Protein AF-A0A6A6WYE4-F1 (afdb_monomer_lite)

Secondary structure (DSSP, 8-state):
-TTTT--HHHHHHT-TTS-HHHHHHHHHHHHH-----HHHHHHHHHHHHHH-TT-HHHHHHHHTS-HHHHHHHHHHHTS---

pLDDT: mean 83.08, std 10.1, range [39.81, 93.38]

InterPro domains:
  IPR001005 SANT/Myb domain [PF00249] (36-74)
  IPR001005 SANT/Myb domain [PS50090] (1-31)
  IPR001005 SANT/Myb domain [cd00167] (6-29)
  IPR001005 SANT/Myb domain [cd00167] (35-78)
  IPR009057 Homedomain-like superfamily [SSF46689] (6-59)
  IPR017930 Myb domain [PS51294] (1-35)

Structure (mmCIF, N/CA/C/O backbone):
data_AF-A0A6A6WYE4-F1
#
_entry.id   AF-A0A6A6WYE4-F1
#
loop_
_atom_site.group_PDB
_atom_site.id
_atom_site.type_symbol
_atom_site.label_atom_id
_atom_site.label_alt_id
_atom_site.label_comp_id
_atom_site.label_asym_id
_atom_site.label_entity_id
_atom_site.label_seq_id
_atom_site.pdbx_PDB_ins_code
_atom_site.Cartn_x
_atom_site.Cartn_y
_atom_site.Cartn_z
_atom_site.occupancy
_atom_site.B_iso_or_equiv
_atom_site.auth_seq_id
_atom_site.auth_comp_id
_atom_site.auth_asym_id
_atom_site.auth_atom_id
_atom_site.pdbx_PDB_model_num
ATOM 1 N N . MET A 1 1 ? 3.052 -10.858 -12.111 1.00 59.88 1 MET A N 1
ATOM 2 C CA . MET A 1 1 ? 4.312 -11.207 -12.813 1.00 59.88 1 MET A CA 1
ATOM 3 C C . MET A 1 1 ? 5.401 -11.645 -11.843 1.00 59.88 1 MET A C 1
ATOM 5 O O . MET A 1 1 ? 5.837 -12.779 -11.971 1.00 59.88 1 MET A O 1
ATOM 9 N N . ARG A 1 2 ? 5.775 -10.839 -10.836 1.00 62.56 2 ARG A N 1
ATOM 10 C CA . ARG A 1 2 ? 6.660 -11.306 -9.748 1.00 62.56 2 ARG A CA 1
ATOM 11 C C . ARG A 1 2 ? 5.962 -12.234 -8.743 1.00 62.56 2 ARG A C 1
ATOM 13 O O . ARG A 1 2 ? 6.542 -13.221 -8.319 1.00 62.56 2 ARG A O 1
ATOM 20 N N . ASP A 1 3 ? 4.700 -11.949 -8.424 1.00 60.03 3 ASP A N 1
ATOM 21 C CA . ASP A 1 3 ? 3.881 -12.767 -7.508 1.00 60.03 3 ASP A CA 1
ATOM 22 C C . ASP A 1 3 ? 3.628 -14.197 -8.033 1.00 60.03 3 ASP A C 1
ATOM 24 O O . ASP A 1 3 ? 3.347 -15.111 -7.274 1.00 60.03 3 ASP A O 1
ATOM 28 N N . ALA A 1 4 ? 3.820 -14.408 -9.341 1.00 69.94 4 ALA A N 1
ATOM 29 C CA . ALA A 1 4 ? 3.744 -15.713 -9.998 1.00 69.94 4 ALA A CA 1
ATOM 30 C C . ALA A 1 4 ? 5.056 -16.528 -9.901 1.00 69.94 4 ALA A C 1
ATOM 32 O O . ALA A 1 4 ? 5.198 -17.531 -10.590 1.00 69.94 4 ALA A O 1
ATOM 33 N N . GLY A 1 5 ? 6.037 -16.082 -9.10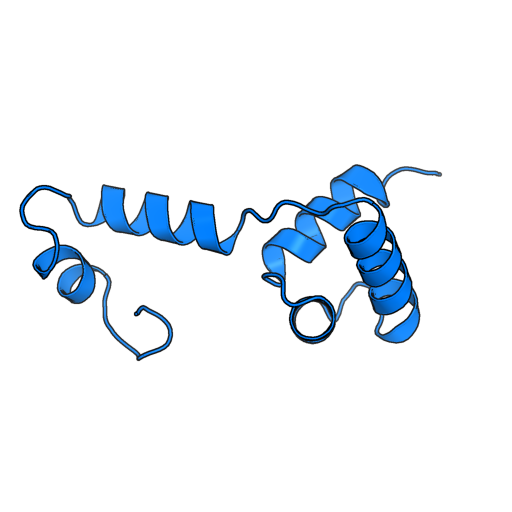4 1.00 74.69 5 GLY A N 1
ATOM 34 C CA . GLY A 1 5 ? 7.307 -16.787 -8.886 1.00 74.69 5 GLY A CA 1
ATOM 35 C C . GLY A 1 5 ? 8.407 -16.515 -9.918 1.00 74.69 5 GLY A C 1
ATOM 36 O O . GLY A 1 5 ? 9.474 -17.115 -9.836 1.00 74.69 5 GLY A O 1
ATOM 37 N N . ASN A 1 6 ? 8.195 -15.601 -10.871 1.00 81.56 6 ASN A N 1
ATOM 38 C CA . ASN A 1 6 ? 9.205 -15.290 -11.886 1.00 81.56 6 ASN A CA 1
ATOM 39 C C . ASN A 1 6 ? 10.343 -14.424 -11.323 1.00 81.56 6 ASN A C 1
ATOM 41 O O . ASN A 1 6 ? 10.110 -13.393 -10.682 1.00 81.56 6 ASN A O 1
ATOM 45 N N . SER A 1 7 ? 11.579 -14.813 -11.638 1.00 82.31 7 SER A N 1
ATOM 46 C CA . SER A 1 7 ? 12.786 -14.027 -11.369 1.00 82.31 7 SER A CA 1
ATOM 47 C C . SER A 1 7 ? 12.809 -12.729 -12.179 1.00 82.31 7 SER A C 1
ATOM 49 O O . SER A 1 7 ? 12.238 -12.646 -13.265 1.00 82.31 7 SER A O 1
ATOM 51 N N . TRP A 1 8 ? 13.526 -11.713 -11.689 1.00 79.62 8 TRP A N 1
ATOM 52 C CA . TRP A 1 8 ? 13.671 -10.432 -12.395 1.00 79.62 8 TRP A CA 1
ATOM 53 C C . TRP A 1 8 ? 14.259 -10.591 -13.798 1.00 79.62 8 TRP A C 1
ATOM 55 O O . TRP A 1 8 ? 13.785 -9.934 -14.721 1.00 79.62 8 TRP A O 1
ATOM 65 N N . SER A 1 9 ? 15.209 -11.511 -13.969 1.00 82.12 9 SER A N 1
ATOM 66 C CA . SER A 1 9 ? 15.785 -11.857 -15.269 1.00 82.12 9 SER A CA 1
ATOM 67 C C . SER A 1 9 ? 14.746 -12.399 -16.251 1.00 82.12 9 SER A C 1
ATOM 69 O O . SER A 1 9 ? 14.758 -12.020 -17.416 1.00 82.12 9 SER A O 1
ATOM 71 N N . GLU A 1 10 ? 13.799 -13.223 -15.792 1.00 85.06 10 GLU A N 1
ATOM 72 C CA . GLU A 1 10 ? 12.718 -13.752 -16.638 1.00 85.06 10 GLU A CA 1
ATOM 73 C C . GLU A 1 10 ? 11.737 -12.651 -17.048 1.00 85.06 10 GLU A C 1
ATOM 75 O O . GLU A 1 10 ? 11.345 -12.557 -18.207 1.00 85.06 10 GLU A O 1
ATOM 80 N N . ILE A 1 11 ? 11.391 -11.761 -16.114 1.00 83.00 11 ILE A N 1
ATOM 81 C CA . ILE A 1 11 ? 10.506 -10.625 -16.398 1.00 83.00 11 ILE A CA 1
ATOM 82 C C . ILE A 1 11 ? 11.199 -9.632 -17.341 1.00 83.00 11 ILE A C 1
ATOM 84 O O . ILE A 1 11 ? 10.555 -9.068 -18.212 1.00 83.00 11 ILE A O 1
ATOM 88 N N . ALA A 1 12 ? 12.509 -9.415 -17.220 1.00 85.19 12 ALA A N 1
ATOM 89 C CA . ALA A 1 12 ? 13.232 -8.504 -18.104 1.00 85.19 12 ALA A CA 1
ATOM 90 C C . ALA A 1 12 ? 13.349 -9.027 -19.544 1.00 85.19 12 ALA A C 1
ATOM 92 O O . ALA A 1 12 ? 13.337 -8.226 -20.476 1.00 85.19 12 ALA A O 1
ATOM 93 N N . LYS A 1 13 ? 13.386 -10.352 -19.746 1.00 85.81 13 LYS A N 1
ATOM 94 C CA . LYS A 1 13 ? 13.408 -10.966 -21.087 1.00 85.81 13 LYS A CA 1
ATOM 95 C C . LYS A 1 13 ? 12.181 -10.617 -21.931 1.00 85.81 13 LYS A C 1
ATOM 97 O O . LYS A 1 13 ? 12.286 -10.597 -23.153 1.00 85.81 13 LYS A O 1
ATOM 102 N N . THR A 1 14 ? 11.038 -10.307 -21.315 1.00 85.12 14 THR A N 1
ATOM 103 C CA . THR A 1 14 ? 9.835 -9.886 -22.053 1.00 85.12 14 THR A CA 1
ATOM 104 C C . THR A 1 14 ? 9.896 -8.424 -22.512 1.00 85.12 14 THR A C 1
ATOM 106 O O . THR A 1 14 ? 9.080 -8.004 -23.330 1.00 85.12 14 THR A O 1
ATOM 109 N N . PHE A 1 15 ? 10.881 -7.652 -22.039 1.00 83.06 15 PHE A N 1
ATOM 110 C CA . PHE A 1 15 ? 11.090 -6.248 -22.387 1.00 83.06 15 PHE A CA 1
ATOM 111 C C . PHE A 1 15 ? 12.492 -6.043 -22.989 1.00 83.06 15 PHE A C 1
ATOM 113 O O . PHE A 1 15 ? 13.376 -5.521 -22.311 1.00 83.06 15 PHE A O 1
ATOM 120 N N . PRO A 1 16 ? 12.717 -6.365 -24.278 1.00 80.69 16 PRO A N 1
ATOM 121 C CA . PRO A 1 16 ? 14.050 -6.339 -24.899 1.00 80.69 16 PRO A CA 1
ATOM 122 C C . PRO A 1 16 ? 14.720 -4.951 -24.924 1.00 80.69 16 PRO A C 1
ATOM 124 O O . PRO A 1 16 ? 15.922 -4.846 -25.133 1.00 80.69 16 PRO A O 1
ATOM 127 N N . GLN A 1 17 ? 13.954 -3.881 -24.693 1.00 84.50 17 GLN A N 1
ATOM 128 C CA . GLN A 1 17 ? 14.433 -2.493 -24.638 1.00 84.50 17 GLN A CA 1
ATOM 129 C C . GLN A 1 17 ? 14.667 -1.988 -23.201 1.00 84.50 17 GLN A C 1
ATOM 131 O O . GLN A 1 17 ? 14.997 -0.819 -22.991 1.00 84.50 17 GLN A O 1
ATOM 136 N N . ARG A 1 18 ? 14.427 -2.822 -22.182 1.00 79.44 18 ARG A N 1
ATOM 137 C CA . ARG A 1 18 ? 14.539 -2.458 -20.766 1.00 79.44 18 ARG A CA 1
ATOM 138 C C . ARG A 1 18 ? 15.554 -3.366 -20.083 1.00 79.44 18 ARG A C 1
ATOM 140 O O . ARG A 1 18 ? 15.618 -4.560 -20.334 1.00 79.44 18 ARG A O 1
ATOM 147 N N . THR A 1 19 ? 16.339 -2.797 -19.177 1.00 85.75 19 THR A N 1
ATOM 148 C CA . THR A 1 19 ? 17.269 -3.568 -18.346 1.00 85.75 19 THR A CA 1
ATOM 149 C C . THR A 1 19 ? 16.558 -4.133 -17.117 1.00 85.75 19 THR A C 1
ATOM 151 O O . THR A 1 19 ? 15.570 -3.562 -16.648 1.00 85.75 19 THR A O 1
ATOM 154 N N . GLU A 1 20 ? 17.101 -5.205 -16.532 1.00 83.81 20 GLU A N 1
ATOM 155 C CA . GLU A 1 20 ? 16.602 -5.793 -15.276 1.00 83.81 20 GLU A CA 1
ATOM 156 C C . GLU A 1 20 ? 16.423 -4.743 -14.169 1.00 83.81 20 GLU A C 1
ATOM 158 O O . GLU A 1 20 ? 15.400 -4.707 -13.483 1.00 83.81 20 GLU A O 1
ATOM 163 N N . GLY A 1 21 ? 17.386 -3.825 -14.041 1.00 83.62 21 GLY A N 1
ATOM 164 C CA . GLY A 1 21 ? 17.319 -2.722 -13.084 1.00 83.62 21 GLY A CA 1
ATOM 165 C C . GLY A 1 21 ? 16.170 -1.747 -13.360 1.00 83.62 21 GLY A C 1
ATOM 166 O O . GLY A 1 21 ? 15.506 -1.303 -12.423 1.00 83.62 21 GLY A O 1
ATOM 167 N N . SER A 1 22 ? 15.891 -1.442 -14.633 1.00 85.38 22 SER A N 1
ATOM 168 C CA . SER A 1 22 ? 14.781 -0.566 -15.028 1.00 85.38 22 SER A CA 1
ATOM 169 C C . SER A 1 22 ? 13.423 -1.214 -14.743 1.00 85.38 22 SER A C 1
ATOM 171 O O . SER A 1 22 ? 12.562 -0.574 -14.138 1.00 85.38 22 SER A O 1
ATOM 173 N N . VAL A 1 23 ? 13.266 -2.498 -15.081 1.00 85.06 23 VAL A N 1
ATOM 174 C CA . VAL A 1 23 ? 12.053 -3.288 -14.802 1.00 85.06 23 VAL A CA 1
ATOM 175 C C . VAL A 1 23 ? 11.813 -3.403 -13.298 1.00 85.06 23 VAL A C 1
ATOM 177 O O . VAL A 1 23 ? 10.706 -3.149 -12.827 1.00 85.06 23 VAL A O 1
ATOM 180 N N . LYS A 1 24 ? 12.862 -3.694 -12.520 1.00 83.06 24 LYS A N 1
ATOM 181 C CA . LYS A 1 24 ? 12.798 -3.755 -11.056 1.00 83.06 24 LYS A CA 1
ATOM 182 C C . LYS A 1 24 ? 12.382 -2.414 -10.456 1.00 83.06 24 LYS A C 1
ATOM 184 O O . LYS A 1 24 ? 11.478 -2.376 -9.625 1.00 83.06 24 LYS A O 1
ATOM 189 N N . LYS A 1 25 ? 13.001 -1.309 -10.885 1.00 81.81 25 LYS A N 1
ATOM 190 C CA . LYS A 1 25 ? 12.665 0.040 -10.404 1.00 81.81 25 LYS A CA 1
ATOM 191 C C . LYS A 1 25 ? 11.218 0.406 -10.728 1.00 81.81 25 LYS A C 1
ATOM 193 O O . LYS A 1 25 ? 10.532 0.929 -9.858 1.00 81.81 25 LYS A O 1
ATOM 198 N N . HIS A 1 26 ? 10.756 0.109 -11.941 1.00 82.56 26 HIS A N 1
ATOM 199 C CA . HIS A 1 26 ? 9.379 0.365 -12.355 1.00 82.56 26 HIS A CA 1
ATOM 200 C C . HIS A 1 26 ? 8.383 -0.456 -11.527 1.00 82.56 26 HIS A C 1
ATOM 202 O O . HIS A 1 26 ? 7.501 0.118 -10.902 1.00 82.56 26 HIS A O 1
ATOM 208 N N . TRP A 1 27 ? 8.601 -1.767 -11.399 1.00 79.00 27 TRP A N 1
ATOM 209 C CA . TRP A 1 27 ? 7.737 -2.643 -10.605 1.00 79.00 27 TRP A CA 1
ATOM 210 C C . TRP A 1 27 ? 7.671 -2.240 -9.130 1.00 79.00 27 TRP A C 1
ATOM 212 O O . TRP A 1 27 ? 6.599 -2.239 -8.538 1.00 79.00 27 TRP A O 1
ATOM 222 N N . TYR A 1 28 ? 8.802 -1.887 -8.513 1.00 74.19 28 TYR A N 1
ATOM 223 C CA . TYR A 1 28 ? 8.801 -1.409 -7.1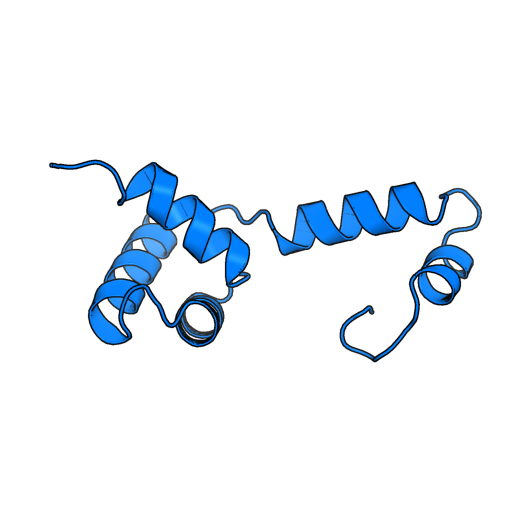30 1.00 74.19 28 TYR A CA 1
ATOM 224 C C . TYR A 1 28 ? 8.149 -0.040 -6.977 1.00 74.19 28 TYR A C 1
ATOM 226 O O . TYR A 1 28 ? 7.515 0.190 -5.955 1.00 74.19 28 TYR A O 1
ATOM 234 N N . LYS A 1 29 ? 8.279 0.853 -7.966 1.00 72.50 29 LYS A N 1
ATOM 235 C CA . LYS A 1 29 ? 7.560 2.129 -7.966 1.00 72.50 29 LYS A CA 1
ATOM 236 C C . LYS A 1 29 ? 6.053 1.871 -7.943 1.00 72.50 29 LYS A C 1
ATOM 238 O O . LYS A 1 29 ? 5.386 2.371 -7.055 1.00 72.50 29 LYS A O 1
ATOM 243 N N . ASP A 1 30 ? 5.552 1.030 -8.841 1.00 69.31 30 ASP A N 1
ATOM 244 C CA . ASP A 1 30 ? 4.126 0.697 -8.928 1.00 69.31 30 ASP A CA 1
ATOM 245 C C . ASP A 1 30 ? 3.623 -0.174 -7.757 1.00 69.31 30 ASP A C 1
ATOM 247 O O . ASP A 1 30 ? 2.464 -0.088 -7.374 1.00 69.31 30 ASP A O 1
ATOM 251 N N . MET A 1 31 ? 4.486 -0.977 -7.121 1.00 70.44 31 MET A N 1
ATOM 252 C CA . MET A 1 31 ? 4.122 -1.733 -5.910 1.00 70.44 31 MET A CA 1
ATOM 253 C C . MET A 1 31 ? 4.208 -0.929 -4.609 1.00 70.44 31 MET A C 1
ATOM 255 O O . MET A 1 31 ? 3.606 -1.332 -3.616 1.00 70.44 31 MET A O 1
ATOM 259 N N . HIS A 1 32 ? 5.006 0.135 -4.548 1.00 71.12 32 HIS A N 1
ATOM 260 C CA . HIS A 1 32 ? 5.184 0.934 -3.330 1.00 71.12 32 HIS A CA 1
ATOM 261 C C . HIS A 1 32 ? 4.461 2.275 -3.378 1.00 71.12 32 HIS A C 1
ATOM 263 O O . HIS A 1 32 ? 4.311 2.906 -2.336 1.00 71.12 32 HIS A O 1
ATOM 269 N N . TYR A 1 33 ? 4.001 2.692 -4.554 1.00 72.31 33 TYR A N 1
ATOM 270 C CA . TYR A 1 33 ? 3.210 3.892 -4.735 1.00 72.31 33 TYR A CA 1
ATOM 271 C C . TYR A 1 33 ? 1.754 3.519 -4.987 1.00 72.31 33 TYR A C 1
ATOM 273 O O . TYR A 1 33 ? 1.449 2.672 -5.822 1.00 72.31 33 TYR A O 1
ATOM 281 N N . ALA A 1 34 ? 0.858 4.171 -4.264 1.00 79.88 34 ALA A N 1
ATOM 282 C CA . ALA A 1 34 ? -0.551 4.193 -4.587 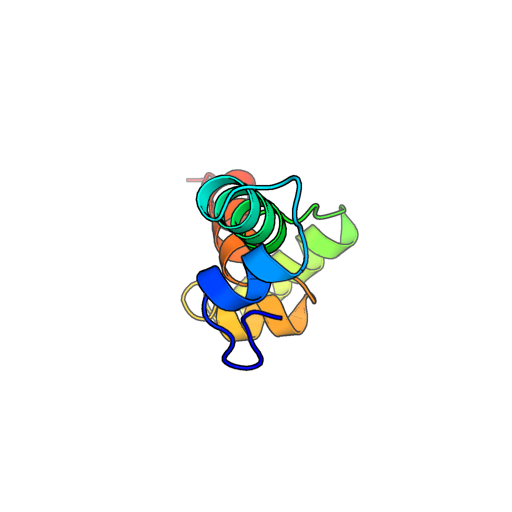1.00 79.88 34 ALA A CA 1
ATOM 283 C C . ALA A 1 34 ? -1.075 5.589 -4.290 1.00 79.88 34 ALA A C 1
ATOM 285 O O . ALA A 1 34 ? -0.746 6.169 -3.256 1.00 79.88 34 ALA A O 1
ATOM 286 N N . GLU A 1 35 ? -1.895 6.104 -5.194 1.00 82.69 35 GLU A N 1
ATOM 287 C CA . GLU A 1 35 ? -2.689 7.293 -4.927 1.00 82.69 35 GLU A CA 1
ATOM 288 C C . GLU A 1 35 ? -3.873 6.888 -4.047 1.00 82.69 35 GLU A C 1
ATOM 290 O O . GLU A 1 35 ? -4.494 5.840 -4.271 1.00 82.69 35 GLU A O 1
ATOM 295 N N . PHE A 1 36 ? -4.138 7.698 -3.025 1.00 85.00 36 PHE A N 1
ATOM 296 C CA . PHE A 1 36 ? -5.283 7.560 -2.135 1.00 85.00 36 PHE A CA 1
ATOM 297 C C . PHE A 1 36 ? -6.159 8.793 -2.336 1.00 85.00 36 PHE A C 1
ATOM 299 O O . PHE A 1 36 ? -5.736 9.906 -2.019 1.00 85.00 36 PHE A O 1
ATOM 306 N N . GLY A 1 37 ? -7.362 8.601 -2.871 1.00 87.06 37 GLY A N 1
ATOM 307 C CA . GLY A 1 37 ? -8.397 9.627 -2.840 1.00 87.06 37 GLY A CA 1
ATOM 308 C C . GLY A 1 37 ? -8.892 9.891 -1.415 1.00 87.06 37 GLY A C 1
ATOM 309 O O . GLY A 1 37 ? -8.567 9.161 -0.476 1.00 87.06 37 GLY A O 1
ATOM 310 N N . GLU A 1 38 ? -9.719 10.922 -1.248 1.00 82.94 38 GLU A N 1
ATOM 311 C CA . GLU A 1 38 ? -10.279 11.294 0.060 1.00 82.94 38 GLU A CA 1
ATOM 312 C C . GLU A 1 38 ? -11.048 10.133 0.715 1.00 82.94 38 GLU A C 1
ATOM 314 O O . GLU A 1 38 ? -10.801 9.814 1.880 1.00 82.94 38 GLU A O 1
ATOM 319 N N . ASP A 1 39 ? -11.892 9.429 -0.045 1.00 87.31 39 ASP A N 1
ATOM 320 C CA . ASP A 1 39 ? -12.647 8.262 0.438 1.00 87.31 39 ASP A CA 1
ATOM 321 C C . ASP A 1 39 ? -11.724 7.092 0.835 1.00 87.31 39 ASP A C 1
ATOM 323 O O . ASP A 1 39 ? -11.844 6.505 1.912 1.00 87.31 39 ASP A O 1
ATOM 327 N N . GLU A 1 40 ? -10.703 6.825 0.018 1.00 89.19 40 GLU A N 1
ATOM 328 C CA . GLU A 1 40 ? -9.724 5.761 0.263 1.00 89.19 40 GLU A CA 1
ATOM 329 C C . GLU A 1 40 ? -8.835 6.065 1.475 1.00 89.19 40 GLU A C 1
ATOM 331 O O . GLU A 1 40 ? -8.450 5.156 2.212 1.00 89.19 40 GLU A O 1
ATOM 336 N N . SER A 1 41 ? -8.528 7.342 1.720 1.00 89.81 41 SER A N 1
ATOM 337 C CA . SER A 1 41 ? -7.789 7.782 2.904 1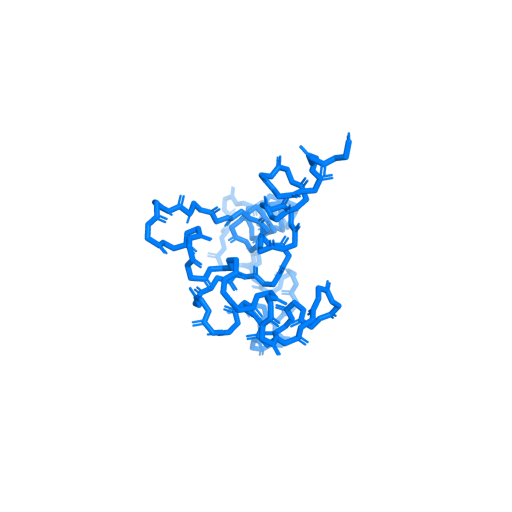.00 89.81 41 SER A CA 1
ATOM 338 C C . SER A 1 41 ? -8.596 7.551 4.188 1.00 89.81 41 SER A C 1
ATOM 340 O O . SER A 1 41 ? -8.051 7.070 5.187 1.00 89.81 41 SER A O 1
ATOM 342 N N . ALA A 1 42 ? -9.911 7.797 4.150 1.00 91.44 42 ALA A N 1
ATOM 343 C CA . ALA A 1 42 ? -10.813 7.517 5.259 1.00 91.44 42 ALA A CA 1
ATOM 344 C C . ALA A 1 42 ? -10.951 6.005 5.496 1.00 91.44 42 ALA A C 1
ATOM 346 O O . ALA A 1 42 ? -10.862 5.552 6.641 1.00 91.44 42 ALA A O 1
ATOM 347 N N . ALA A 1 43 ? -11.081 5.217 4.423 1.00 92.69 43 ALA A N 1
ATOM 348 C CA . ALA A 1 43 ? -11.101 3.757 4.490 1.00 92.69 43 ALA A CA 1
ATOM 349 C C . ALA A 1 43 ? -9.793 3.190 5.067 1.00 92.69 43 ALA A C 1
ATOM 351 O O . ALA A 1 43 ? -9.826 2.285 5.904 1.00 92.69 43 ALA A O 1
ATOM 352 N N . LEU A 1 44 ? -8.642 3.754 4.685 1.00 92.25 44 LEU A N 1
ATOM 353 C CA . LEU A 1 44 ? -7.339 3.390 5.235 1.00 92.25 44 LEU A CA 1
ATOM 354 C C . LEU A 1 44 ? -7.257 3.695 6.731 1.00 92.25 44 LEU A C 1
ATOM 356 O O . LEU A 1 44 ? -6.849 2.829 7.503 1.00 92.25 44 LEU A O 1
ATOM 360 N N . LEU A 1 45 ? -7.688 4.880 7.164 1.00 91.50 45 LEU A N 1
ATOM 361 C CA . LEU A 1 45 ? -7.714 5.237 8.582 1.00 91.50 45 LEU A CA 1
ATOM 362 C C . LEU A 1 45 ? -8.644 4.317 9.390 1.00 91.50 45 LEU A C 1
ATOM 364 O O . LEU A 1 45 ? -8.284 3.894 10.489 1.00 91.50 45 LEU A O 1
ATOM 368 N N . ALA A 1 46 ? -9.821 3.987 8.854 1.00 92.69 46 ALA A N 1
ATOM 369 C CA . ALA A 1 46 ? -10.752 3.050 9.478 1.00 92.69 46 ALA A CA 1
ATOM 370 C C . ALA A 1 46 ? -10.142 1.644 9.594 1.00 92.69 46 ALA A C 1
ATOM 372 O O . ALA A 1 46 ? -10.176 1.045 10.667 1.00 92.69 46 ALA A O 1
ATOM 373 N N . ALA A 1 47 ? -9.499 1.153 8.532 1.00 93.38 47 ALA A N 1
ATOM 374 C CA . 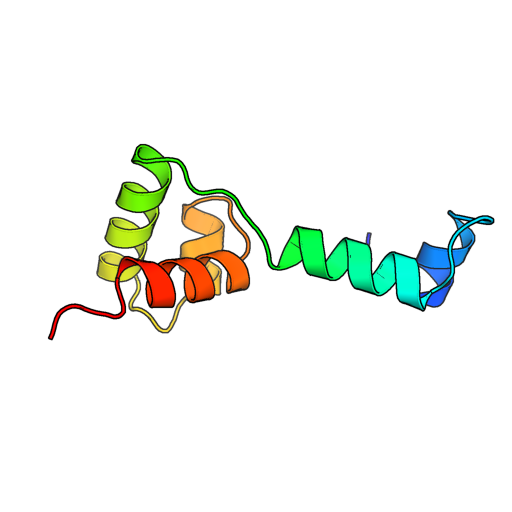ALA A 1 47 ? -8.823 -0.140 8.535 1.00 93.38 47 ALA A CA 1
ATOM 375 C C . ALA A 1 47 ? -7.638 -0.181 9.517 1.00 93.38 47 ALA A C 1
ATOM 377 O O . ALA A 1 47 ? -7.452 -1.184 10.202 1.00 93.38 47 ALA A O 1
ATOM 378 N N . ILE A 1 48 ? -6.860 0.901 9.635 1.00 91.81 48 ILE A N 1
ATOM 379 C CA . ILE A 1 48 ? -5.779 1.012 10.629 1.00 91.81 48 ILE A CA 1
ATOM 380 C C . ILE A 1 48 ? -6.336 0.928 12.054 1.00 91.81 48 ILE A C 1
ATOM 382 O O . ILE A 1 48 ? -5.761 0.230 12.888 1.00 91.81 48 ILE A O 1
ATOM 386 N N . LYS A 1 49 ? -7.461 1.602 12.330 1.00 89.94 49 LYS A N 1
ATOM 387 C CA . LYS A 1 49 ? -8.141 1.546 13.635 1.00 89.94 49 LYS A CA 1
ATOM 388 C C . LYS A 1 49 ? -8.723 0.161 13.942 1.00 89.94 49 LYS A C 1
ATOM 390 O O . LYS A 1 49 ? -8.744 -0.226 15.103 1.00 89.94 49 LYS A O 1
ATOM 395 N N . GLU A 1 50 ? -9.184 -0.570 12.927 1.00 92.00 50 GLU A N 1
ATOM 396 C CA . GLU A 1 50 ? -9.780 -1.908 13.074 1.00 92.00 50 GLU A CA 1
ATOM 397 C C . GLU A 1 50 ? -8.729 -3.014 13.271 1.00 92.00 50 GLU A C 1
ATOM 399 O O . GLU A 1 50 ? -8.897 -3.881 14.128 1.00 92.00 50 GLU A O 1
ATOM 404 N N . TYR A 1 51 ? -7.645 -3.007 12.486 1.00 87.25 51 TYR A N 1
ATOM 405 C CA . TYR A 1 51 ? -6.687 -4.121 12.437 1.00 87.25 51 TYR A CA 1
ATOM 406 C C . TYR A 1 51 ? -5.372 -3.883 13.181 1.00 87.25 51 TYR A C 1
ATOM 408 O O . TYR A 1 51 ? -4.636 -4.857 13.350 1.00 87.25 51 TYR A O 1
ATOM 416 N N . ASP A 1 52 ? -5.117 -2.663 13.663 1.00 83.50 52 ASP A N 1
ATOM 417 C CA . ASP A 1 52 ? -3.856 -2.194 14.258 1.00 83.50 52 ASP A CA 1
ATOM 418 C C . ASP A 1 52 ? -2.786 -1.822 13.209 1.00 83.50 52 ASP A C 1
ATOM 420 O O . ASP A 1 52 ? -2.643 -2.463 12.161 1.00 83.50 52 ASP A O 1
ATOM 424 N N . SER A 1 53 ? -1.996 -0.778 13.486 1.00 78.94 53 SER A N 1
ATOM 425 C CA . SER A 1 53 ? -1.013 -0.190 12.555 1.00 78.94 53 SER A CA 1
ATOM 426 C C . SER A 1 53 ? 0.212 -1.078 12.293 1.00 78.94 53 SER A C 1
ATOM 428 O O . SER A 1 53 ? 1.152 -0.671 11.616 1.00 78.94 53 SER A O 1
ATOM 430 N N . ASN A 1 54 ? 0.213 -2.314 12.789 1.00 86.25 54 ASN A N 1
ATOM 431 C CA . ASN A 1 54 ? 1.193 -3.349 12.464 1.00 86.25 54 ASN A CA 1
ATOM 432 C C . ASN A 1 54 ? 0.671 -4.384 11.440 1.00 86.25 54 ASN A C 1
ATOM 434 O O . ASN A 1 54 ? 1.466 -5.166 10.912 1.00 86.25 54 ASN A O 1
ATOM 438 N N . LYS A 1 55 ? -0.624 -4.366 11.073 1.00 92.69 55 LYS A N 1
ATOM 439 C CA . LYS A 1 55 ? -1.240 -5.331 10.135 1.00 92.69 55 LYS A CA 1
ATOM 440 C C . LYS A 1 55 ? -1.406 -4.803 8.709 1.00 92.69 55 LYS A C 1
ATOM 442 O O . LYS A 1 55 ? -2.410 -5.070 8.047 1.00 92.69 55 LYS A O 1
ATOM 447 N N . TRP A 1 56 ? -0.386 -4.132 8.172 1.00 91.75 56 TRP A N 1
ATOM 448 C CA . TRP A 1 56 ? -0.417 -3.522 6.831 1.00 91.75 56 TRP A CA 1
ATOM 449 C C . TRP A 1 56 ? -0.806 -4.467 5.695 1.00 91.75 56 TRP A C 1
ATOM 451 O O . TRP A 1 56 ? -1.412 -4.035 4.720 1.00 91.75 56 TRP A O 1
ATOM 461 N N . LYS A 1 57 ? -0.488 -5.762 5.809 1.00 90.31 57 LYS A N 1
ATOM 462 C CA . LYS A 1 57 ? -0.893 -6.765 4.814 1.00 90.31 57 LYS A CA 1
ATOM 463 C C . LYS A 1 57 ? -2.417 -6.907 4.734 1.00 90.31 57 LYS A C 1
ATOM 465 O O . LYS A 1 57 ? -2.952 -6.967 3.634 1.00 90.31 57 LYS A O 1
ATOM 470 N N . VAL A 1 58 ? -3.094 -6.934 5.883 1.00 92.75 58 VAL A N 1
ATOM 471 C CA . VAL A 1 58 ? -4.561 -7.037 5.970 1.00 92.75 58 VAL A CA 1
ATOM 472 C C . VAL A 1 58 ? -5.203 -5.704 5.600 1.00 92.75 58 VAL A C 1
ATOM 474 O O . VAL A 1 58 ? -6.126 -5.674 4.794 1.00 92.75 58 VAL A O 1
ATOM 477 N N . ILE A 1 59 ? -4.653 -4.600 6.113 1.00 92.69 59 ILE A N 1
ATOM 478 C CA . ILE A 1 59 ? -5.112 -3.240 5.803 1.00 92.69 59 ILE A CA 1
ATOM 479 C C . ILE A 1 59 ? -5.052 -2.984 4.294 1.00 92.69 59 ILE A C 1
ATOM 481 O O . ILE A 1 59 ? -6.056 -2.601 3.708 1.00 92.69 59 ILE A O 1
ATOM 485 N N . GLY A 1 60 ? -3.918 -3.268 3.649 1.00 90.69 60 GLY A N 1
ATOM 486 C CA . GLY A 1 60 ? -3.751 -3.096 2.206 1.00 90.69 60 GLY A CA 1
ATOM 487 C C . GLY A 1 60 ? -4.728 -3.934 1.385 1.00 90.69 60 GLY A C 1
ATOM 488 O O . GLY A 1 60 ? -5.334 -3.427 0.447 1.00 90.69 60 GLY A O 1
ATOM 489 N N . GLN A 1 61 ? -4.966 -5.190 1.781 1.00 90.12 61 GLN A N 1
ATOM 490 C CA . GLN A 1 61 ? -5.996 -6.018 1.146 1.00 90.12 61 GLN A CA 1
ATOM 491 C C . GLN A 1 61 ? -7.402 -5.427 1.309 1.00 90.12 61 GLN A C 1
ATOM 493 O O . GLN A 1 61 ? -8.173 -5.446 0.355 1.00 90.12 61 GLN A O 1
ATOM 498 N N . LYS A 1 62 ? -7.723 -4.866 2.483 1.00 90.56 62 LYS A N 1
ATOM 499 C CA . LYS A 1 62 ? -9.020 -4.236 2.767 1.00 90.56 62 LYS A CA 1
ATOM 500 C C . LYS A 1 62 ? -9.263 -2.995 1.908 1.00 90.56 62 LYS A C 1
ATOM 502 O O . LYS A 1 62 ? -10.368 -2.830 1.406 1.00 90.56 62 LYS A O 1
ATOM 507 N N . VAL A 1 63 ? -8.245 -2.150 1.732 1.00 89.88 63 VAL A N 1
ATOM 508 C CA . VAL A 1 63 ? -8.341 -0.924 0.915 1.00 89.88 63 VAL A CA 1
ATOM 509 C C . VAL A 1 63 ? -7.995 -1.140 -0.562 1.00 89.88 63 VAL A C 1
ATOM 511 O O . VAL A 1 63 ? -8.009 -0.194 -1.339 1.00 89.88 63 VAL A O 1
ATOM 514 N N . GLY A 1 64 ? -7.644 -2.364 -0.968 1.00 88.44 64 GLY A N 1
ATOM 515 C CA . GLY A 1 64 ? -7.235 -2.668 -2.343 1.00 88.44 64 GLY A CA 1
ATOM 516 C C . GLY A 1 64 ? -5.917 -2.009 -2.772 1.00 88.44 64 GLY A C 1
ATOM 517 O O . GLY A 1 64 ? -5.668 -1.858 -3.967 1.00 88.44 64 GLY A O 1
ATOM 518 N N . LYS A 1 65 ? -5.059 -1.614 -1.822 1.00 89.50 65 LYS A N 1
ATOM 519 C CA . LYS A 1 65 ? -3.769 -0.959 -2.083 1.00 89.50 65 LYS A CA 1
ATOM 520 C C . LYS A 1 65 ? -2.598 -1.792 -1.557 1.00 89.50 65 LYS A C 1
ATOM 522 O O . LYS A 1 65 ? -2.748 -2.579 -0.621 1.00 89.50 65 LYS A O 1
ATOM 527 N N . PRO A 1 66 ? -1.384 -1.615 -2.098 1.00 89.81 66 PRO A N 1
ATOM 528 C CA . PRO A 1 66 ? -0.212 -2.292 -1.568 1.00 89.81 66 PRO A CA 1
ATOM 529 C C . PRO A 1 66 ? 0.032 -1.946 -0.094 1.00 89.81 66 PRO A C 1
ATOM 531 O O . PRO A 1 66 ? 0.013 -0.780 0.297 1.00 89.81 66 PRO A O 1
ATOM 534 N N . ALA A 1 67 ? 0.339 -2.959 0.719 1.00 89.88 67 ALA A N 1
ATOM 535 C CA . ALA A 1 67 ? 0.596 -2.804 2.154 1.00 89.88 67 ALA A CA 1
ATOM 536 C C . ALA A 1 67 ? 1.655 -1.731 2.463 1.00 89.88 67 ALA A C 1
ATOM 538 O O . ALA A 1 67 ? 1.502 -0.943 3.390 1.00 89.88 67 ALA A O 1
ATOM 539 N N . LYS A 1 68 ? 2.719 -1.678 1.653 1.00 87.25 68 LYS A N 1
ATOM 540 C CA . LYS A 1 68 ? 3.792 -0.689 1.795 1.00 87.25 68 LYS A CA 1
ATOM 541 C C . LYS A 1 68 ? 3.353 0.730 1.435 1.00 87.25 68 LYS A C 1
ATOM 543 O O . LYS A 1 68 ? 3.779 1.660 2.108 1.00 87.25 68 LYS A O 1
ATOM 548 N N . ALA A 1 69 ? 2.480 0.884 0.440 1.00 89.44 69 ALA A N 1
ATOM 549 C CA . ALA A 1 69 ? 1.892 2.180 0.114 1.00 89.44 69 ALA A CA 1
ATOM 550 C C . ALA A 1 69 ? 0.968 2.661 1.245 1.00 89.44 69 ALA A C 1
ATOM 552 O O . ALA A 1 69 ? 1.032 3.821 1.632 1.00 89.44 69 ALA A O 1
ATOM 553 N N . CYS A 1 70 ? 0.179 1.752 1.832 1.00 91.06 70 CYS A N 1
ATOM 554 C CA . CYS A 1 70 ? -0.673 2.041 2.991 1.00 91.06 70 CYS A CA 1
ATOM 555 C C . CYS A 1 70 ? 0.145 2.497 4.203 1.00 91.06 70 CYS A C 1
ATOM 557 O O . CYS A 1 70 ? -0.191 3.499 4.823 1.00 91.06 70 CYS A O 1
ATOM 559 N N . GLU A 1 71 ? 1.230 1.782 4.517 1.00 91.06 71 GLU A N 1
ATOM 560 C CA . GLU A 1 71 ? 2.150 2.134 5.604 1.00 91.06 71 GLU A CA 1
ATOM 561 C C . GLU A 1 71 ? 2.768 3.523 5.385 1.00 91.06 71 GLU A C 1
ATOM 563 O O . GLU A 1 71 ? 2.784 4.344 6.301 1.00 91.06 71 GLU A O 1
ATOM 568 N N . GLN A 1 72 ? 3.271 3.786 4.176 1.00 89.69 72 GLN A N 1
ATOM 569 C CA . GLN A 1 72 ? 3.905 5.054 3.822 1.00 89.69 72 GLN A CA 1
ATOM 570 C C . GLN A 1 72 ? 2.907 6.215 3.905 1.00 89.69 72 GLN A C 1
ATOM 572 O O . GLN A 1 72 ? 3.149 7.181 4.626 1.00 89.69 72 GLN A O 1
ATOM 577 N N . PHE A 1 73 ? 1.751 6.081 3.249 1.00 89.81 73 PHE A N 1
ATOM 578 C CA . PHE A 1 73 ? 0.703 7.097 3.267 1.00 89.81 73 PHE A CA 1
ATOM 579 C C . PHE A 1 73 ? 0.219 7.370 4.690 1.00 89.81 73 PHE A C 1
ATOM 581 O O . PHE A 1 73 ? 0.066 8.527 5.073 1.00 89.81 73 PHE A O 1
ATOM 588 N N . ALA A 1 74 ? 0.031 6.325 5.499 1.00 90.50 74 ALA A N 1
ATOM 589 C CA . ALA A 1 74 ? -0.381 6.480 6.883 1.00 90.50 74 ALA A CA 1
ATOM 590 C C . ALA A 1 74 ? 0.665 7.212 7.728 1.00 90.50 74 ALA A C 1
ATOM 592 O O . ALA A 1 74 ? 0.297 8.059 8.533 1.00 90.50 74 ALA A O 1
ATOM 593 N N . LYS A 1 75 ? 1.961 6.940 7.542 1.00 88.31 75 LYS A N 1
ATOM 594 C CA . LYS A 1 75 ? 3.023 7.680 8.240 1.00 88.31 75 LYS A CA 1
ATOM 595 C C . LYS A 1 75 ? 3.049 9.157 7.851 1.00 88.31 75 LYS A C 1
ATOM 597 O O . LYS A 1 75 ? 3.200 9.995 8.730 1.00 88.31 75 LYS A O 1
ATOM 602 N N . GLU A 1 76 ? 2.871 9.476 6.572 1.00 88.19 76 GLU A N 1
ATOM 603 C CA . GLU A 1 76 ? 2.926 10.861 6.084 1.00 88.19 76 GLU A CA 1
ATOM 604 C C . GLU A 1 76 ? 1.658 11.667 6.405 1.00 88.19 76 GLU A C 1
ATOM 606 O O . GLU A 1 76 ? 1.752 12.844 6.738 1.00 88.19 76 GLU A O 1
ATOM 611 N N . ASN A 1 77 ? 0.479 11.040 6.352 1.00 87.00 77 ASN A N 1
ATOM 612 C CA . ASN A 1 77 ? -0.810 11.726 6.512 1.00 87.00 77 ASN A CA 1
ATOM 613 C C . ASN A 1 77 ? -1.405 11.586 7.921 1.00 87.00 77 ASN A C 1
ATOM 615 O O . ASN A 1 77 ? -2.127 12.471 8.376 1.00 87.00 77 ASN A O 1
ATOM 619 N N . PHE A 1 78 ? -1.119 10.483 8.622 1.00 85.56 78 PHE A N 1
ATOM 620 C CA . PHE A 1 78 ? -1.650 10.193 9.963 1.00 85.56 78 PHE A CA 1
ATOM 621 C C . PHE A 1 78 ? -0.564 10.116 11.047 1.00 85.56 78 PHE A C 1
ATOM 623 O O . PHE A 1 78 ? -0.882 10.235 12.227 1.00 85.56 78 PHE A O 1
ATOM 630 N N . GLY A 1 79 ? 0.709 9.937 10.681 1.00 73.25 79 GLY A N 1
ATOM 631 C CA . GLY A 1 79 ? 1.830 9.750 11.611 1.00 73.25 79 GLY A CA 1
ATOM 632 C C . GLY A 1 79 ? 2.324 11.019 12.309 1.00 73.25 79 GLY A C 1
ATOM 633 O O . GLY A 1 79 ? 3.316 10.957 13.029 1.00 73.25 79 GLY A O 1
ATOM 634 N N . GLY A 1 80 ? 1.643 12.154 12.126 1.00 63.38 80 GLY A N 1
ATOM 635 C CA . GLY A 1 80 ? 2.028 13.447 12.688 1.00 63.38 80 GLY A CA 1
ATOM 636 C C . GLY A 1 80 ? 0.838 14.279 13.159 1.00 63.38 80 GLY A C 1
ATOM 637 O O . GLY A 1 80 ? 0.519 15.293 12.549 1.00 63.38 80 GLY A O 1
ATOM 638 N N . LYS A 1 81 ? 0.206 13.865 14.261 1.00 47.00 81 LYS A N 1
ATOM 639 C CA . LYS A 1 81 ? -0.442 14.772 15.224 1.00 47.00 81 LYS A CA 1
ATOM 640 C C . LYS A 1 81 ? -0.202 14.240 16.639 1.00 47.00 81 LYS A C 1
ATOM 642 O O . LYS A 1 81 ? -1.042 13.556 17.218 1.00 47.00 81 LYS A O 1
ATOM 647 N N . SER A 1 82 ? 0.980 14.523 17.170 1.00 39.81 82 SER A N 1
ATOM 648 C CA . SER A 1 82 ? 1.184 14.773 18.600 1.00 39.81 82 SER A CA 1
ATOM 649 C C . SER A 1 82 ? 1.799 16.151 18.732 1.00 39.81 82 SER A C 1
ATOM 651 O O . SER A 1 82 ? 2.633 16.479 17.859 1.00 39.81 82 SER A O 1
#

Sequence (82 aa):
MRDAGNSWSEIAKTFPQRTEGSVKKHWYKDMHYAEFGEDESAALLA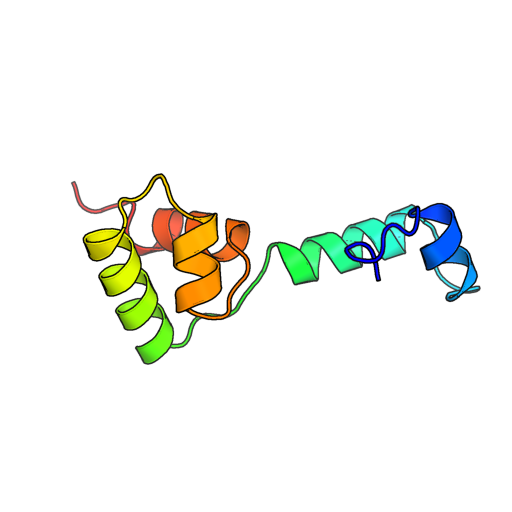AIKEYDSNKWKVIGQKVGKPAKACEQFAKENFGGKS

Radius of gyration: 15.55 Å; chains: 1; bounding box: 30×32×44 Å

Organism: NCBI:txid1314802

Foldseek 3Di:
DVVVVDDLVRVVVVPVPDDSVRSVVVVVCQLQADDADPVLVVLLVVLCVVPPLVPLVVSCVSSVHHSNNSNVCCCVPVVDDD